Protein AF-A0A7S2Q866-F1 (afdb_monomer_lite)

InterPro domains:
  IPR007867 Glucose-methanol-choline oxidoreductase, C-terminal [PF05199] (8-51)
  IPR012132 Glucose-methanol-choline oxidoreductase [PTHR11552] (5-77)
  IPR036188 FAD/NAD(P)-binding domain superfamily [G3DSA:3.50.50.60] (12-70)
  IPR036188 FAD/NAD(P)-binding domain superfamily [SSF51905] (14-74)

pLDDT: mean 70.09, std 20.75, range [28.34, 97.88]

Secondary structure (DSSP, 8-state):
--SS----------TT-B-SSTTT-SB-TTSBBTT-TT-B--SGGG-SS--SS-SHHHHHHHHHHHHHHHHT--PPPPPTT------S--S---HHHHHHHH-TT--HHHHHHHHHGGGGGGGGSPP-

Sequence (128 aa):
GAADMWTAVYDGRGTCRMGRTHQDSVVDNKLRVHGVSGLRVVDGSVIPVGSPYLAVPEVLALAERASDLILGQYAAPAPASAALAVDAPEDRVTIAGLAASLGKGFPLMQAVAFLAGPQGEELAAPPP

Radius of gyration: 17.92 Å; chains: 1; bounding box: 42×48×49 Å

Organism: NCBI:txid1333877

Foldseek 3Di:
DVPPPPPPLPQDAQQQAEDPDPVRGQAYPLQHGPPDPPDGDQARHHHHDDDPDRCVLVSQLSNLQNVCSVVVNDDPDDPPPPPDPDPDDDPDDDPVNVDVVCDPPNRSNVVCVVVCPPVVVVVPDDDD

Structure (mmCIF, N/CA/C/O backbone):
data_AF-A0A7S2Q866-F1
#
_entry.id   AF-A0A7S2Q866-F1
#
loop_
_atom_site.group_PDB
_atom_site.id
_atom_site.type_symbol
_atom_site.label_atom_id
_atom_site.label_alt_id
_atom_site.label_comp_id
_atom_site.label_asym_id
_atom_site.label_entity_id
_atom_site.label_seq_id
_atom_site.pdbx_PDB_ins_code
_atom_site.Cartn_x
_atom_site.Cartn_y
_atom_site.Cartn_z
_atom_site.occupancy
_atom_site.B_iso_or_equiv
_atom_site.auth_seq_id
_atom_site.auth_comp_id
_atom_site.auth_asym_id
_atom_site.auth_atom_id
_atom_site.pdbx_PDB_model_num
ATOM 1 N N . GLY A 1 1 ? 21.243 27.940 -16.546 1.00 46.16 1 GLY A N 1
ATOM 2 C CA . GLY A 1 1 ? 20.812 27.133 -17.707 1.00 46.16 1 GLY A CA 1
ATOM 3 C C . GLY A 1 1 ? 21.047 25.670 -17.399 1.00 46.16 1 GLY A C 1
ATOM 4 O O . GLY A 1 1 ? 22.170 25.337 -17.061 1.00 46.16 1 GLY A O 1
ATOM 5 N N . ALA A 1 2 ? 19.994 24.851 -17.441 1.00 43.88 2 ALA A N 1
ATOM 6 C CA . ALA A 1 2 ? 19.907 23.445 -17.001 1.00 43.88 2 ALA A CA 1
ATOM 7 C C . ALA A 1 2 ? 19.891 23.153 -15.480 1.00 43.88 2 ALA A C 1
ATOM 9 O O . ALA A 1 2 ? 19.461 22.070 -15.105 1.00 43.88 2 ALA A O 1
ATOM 10 N N . ALA A 1 3 ? 20.249 24.095 -14.598 1.00 44.28 3 ALA A N 1
ATOM 11 C CA . ALA A 1 3 ? 20.148 23.901 -13.139 1.00 44.28 3 ALA A CA 1
ATOM 12 C C . ALA A 1 3 ? 18.734 24.141 -12.559 1.00 44.28 3 ALA A C 1
ATOM 14 O O . ALA A 1 3 ? 18.440 23.709 -11.448 1.00 44.28 3 ALA A O 1
ATOM 15 N N . ASP A 1 4 ? 17.847 24.773 -13.336 1.00 44.22 4 ASP A N 1
ATOM 16 C CA . ASP A 1 4 ? 16.539 25.254 -12.860 1.00 44.22 4 ASP A CA 1
ATOM 17 C C . ASP A 1 4 ? 15.368 24.430 -13.421 1.00 44.22 4 ASP A C 1
ATOM 19 O O . ASP A 1 4 ? 14.204 24.762 -13.214 1.00 44.22 4 ASP A O 1
ATOM 23 N N . MET A 1 5 ? 15.652 23.325 -14.121 1.00 42.78 5 MET A N 1
ATOM 24 C CA . MET A 1 5 ? 14.622 22.403 -14.610 1.00 42.78 5 MET A CA 1
ATOM 25 C C . MET A 1 5 ? 14.265 21.361 -13.539 1.00 42.78 5 MET A C 1
ATOM 27 O O . MET A 1 5 ? 14.107 20.181 -13.820 1.00 42.78 5 MET A O 1
ATOM 31 N N . TRP A 1 6 ? 14.077 21.820 -12.301 1.00 43.81 6 TRP A N 1
ATOM 32 C CA . TRP A 1 6 ? 13.203 21.159 -11.335 1.00 43.81 6 TRP A CA 1
ATOM 33 C C . TRP A 1 6 ? 11.755 21.464 -11.737 1.00 43.81 6 TRP A C 1
ATOM 35 O O . TRP A 1 6 ? 11.016 22.152 -11.035 1.00 43.81 6 TRP A O 1
ATOM 45 N N . THR A 1 7 ? 11.328 20.979 -12.906 1.00 48.56 7 THR A N 1
ATOM 46 C CA . THR A 1 7 ? 9.893 20.744 -13.096 1.00 48.56 7 THR A CA 1
ATOM 47 C C . THR A 1 7 ? 9.569 19.684 -12.065 1.00 48.56 7 THR A C 1
ATOM 49 O O . THR A 1 7 ? 10.114 18.588 -12.133 1.00 48.56 7 THR A O 1
ATOM 52 N N . ALA A 1 8 ? 8.824 20.070 -11.034 1.00 47.16 8 ALA A N 1
ATOM 53 C CA . ALA A 1 8 ? 8.588 19.249 -9.869 1.00 47.16 8 ALA A CA 1
ATOM 54 C C . ALA A 1 8 ? 8.149 17.841 -10.296 1.00 47.16 8 ALA A C 1
ATOM 56 O O . ALA A 1 8 ? 6.999 17.627 -10.676 1.00 47.16 8 ALA A O 1
ATOM 57 N N . VAL A 1 9 ? 9.054 16.867 -10.199 1.00 56.72 9 VAL A N 1
ATOM 58 C CA . VAL A 1 9 ? 8.650 15.479 -10.006 1.00 56.72 9 VAL A CA 1
ATOM 59 C C . VAL A 1 9 ? 8.164 15.438 -8.560 1.00 56.72 9 VAL A C 1
ATOM 61 O O . VAL A 1 9 ? 8.890 15.070 -7.647 1.00 56.72 9 VAL A O 1
ATOM 64 N N . TYR A 1 10 ? 6.980 16.007 -8.326 1.00 56.72 10 TYR A N 1
ATOM 65 C CA . TYR A 1 10 ? 6.329 15.984 -7.028 1.00 56.72 10 TYR A CA 1
ATOM 66 C C . TYR A 1 10 ? 5.502 14.711 -6.980 1.00 56.72 10 TYR A C 1
ATOM 68 O O . TYR A 1 10 ? 4.349 14.682 -7.403 1.00 56.72 10 TYR A O 1
ATOM 76 N N . ASP A 1 11 ? 6.118 13.638 -6.515 1.00 64.31 11 ASP A N 1
ATOM 77 C CA . ASP A 1 11 ? 5.496 12.327 -6.394 1.00 64.31 11 ASP A CA 1
ATOM 78 C C . ASP A 1 11 ? 5.475 11.867 -4.934 1.00 64.31 11 ASP A C 1
ATOM 80 O O . ASP A 1 11 ? 5.718 10.701 -4.638 1.00 64.31 11 ASP A O 1
ATOM 84 N N . GLY A 1 12 ? 5.184 12.813 -4.030 1.00 71.50 12 GLY A N 1
ATOM 85 C CA . GLY A 1 12 ? 5.224 12.640 -2.579 1.00 71.50 12 GLY A CA 1
ATOM 86 C C . GLY A 1 12 ? 4.622 11.316 -2.103 1.00 71.50 12 GLY A C 1
ATOM 87 O O . GLY A 1 12 ? 3.477 10.982 -2.412 1.00 71.50 12 GLY A O 1
ATOM 88 N N . ARG A 1 13 ? 5.410 10.576 -1.317 1.00 85.06 13 ARG A N 1
ATOM 89 C CA . ARG A 1 13 ? 5.085 9.243 -0.790 1.00 85.06 13 ARG A CA 1
ATOM 90 C C . ARG A 1 13 ? 5.167 9.223 0.731 1.00 85.06 13 ARG A C 1
ATOM 92 O O . ARG A 1 13 ? 5.738 10.120 1.349 1.00 85.06 13 ARG A O 1
ATOM 99 N N . GLY A 1 14 ? 4.622 8.177 1.342 1.00 86.62 14 GLY A N 1
ATOM 100 C CA . GLY A 1 14 ? 4.905 7.835 2.741 1.00 86.62 14 GLY A CA 1
ATOM 101 C C . GLY A 1 14 ? 4.173 8.646 3.820 1.00 86.62 14 GLY A C 1
ATOM 102 O O . GLY A 1 14 ? 4.441 8.439 5.008 1.00 86.62 14 GLY A O 1
ATOM 103 N N . THR A 1 15 ? 3.242 9.540 3.465 1.00 91.19 15 THR A N 1
ATOM 104 C CA . THR A 1 15 ? 2.441 10.298 4.450 1.00 91.19 15 THR A CA 1
ATOM 105 C C . THR A 1 15 ? 1.467 9.410 5.233 1.00 91.19 15 THR A C 1
ATOM 107 O O . THR A 1 15 ? 1.225 9.673 6.407 1.00 91.19 15 THR A O 1
ATOM 110 N N . CYS A 1 16 ? 0.989 8.315 4.633 1.00 95.12 16 CYS A N 1
ATOM 111 C CA . CYS A 1 16 ? 0.211 7.257 5.286 1.00 95.12 16 CYS A CA 1
A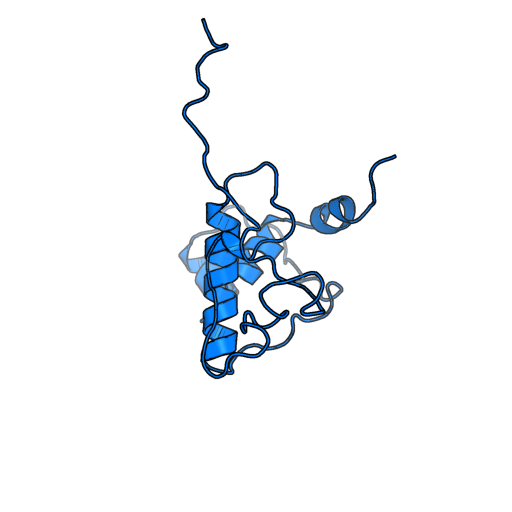TOM 112 C C . CYS A 1 16 ? 0.950 5.914 5.230 1.00 95.12 16 CYS A C 1
ATOM 114 O O . CYS A 1 16 ? 0.350 4.892 4.896 1.00 95.12 16 CYS A O 1
ATOM 116 N N . ARG A 1 17 ? 2.261 5.915 5.513 1.00 94.50 17 ARG A N 1
ATOM 117 C CA . ARG A 1 17 ? 3.139 4.757 5.280 1.00 94.50 17 ARG A CA 1
ATOM 118 C C . ARG A 1 17 ? 2.560 3.437 5.793 1.00 94.50 17 ARG A C 1
ATOM 120 O O . ARG A 1 17 ? 1.989 3.376 6.885 1.00 94.50 17 ARG A O 1
ATOM 127 N N . MET A 1 18 ? 2.770 2.389 5.006 1.00 95.31 18 MET A N 1
ATOM 128 C CA . MET A 1 18 ? 2.483 1.001 5.346 1.00 95.31 18 MET A CA 1
ATOM 129 C C . MET A 1 18 ? 3.526 0.449 6.319 1.00 95.31 18 MET A C 1
ATOM 131 O O . MET A 1 18 ? 4.720 0.698 6.159 1.00 95.31 18 MET A O 1
ATOM 135 N N . GLY A 1 19 ? 3.097 -0.343 7.299 1.00 91.69 19 GLY A N 1
ATOM 136 C CA . GLY A 1 19 ? 4.006 -0.970 8.253 1.00 91.69 19 GLY A CA 1
ATOM 137 C C . GLY A 1 19 ? 3.358 -2.076 9.073 1.00 91.69 19 GLY A C 1
ATOM 138 O O . GLY A 1 19 ? 2.255 -2.546 8.785 1.00 91.69 19 GLY A O 1
ATOM 139 N N . ARG A 1 20 ? 4.102 -2.559 10.070 1.00 88.50 20 ARG A N 1
ATOM 140 C CA . ARG A 1 20 ? 3.674 -3.687 10.910 1.00 88.50 20 ARG A CA 1
ATOM 141 C C . ARG A 1 20 ? 2.828 -3.236 12.093 1.00 88.50 20 ARG A C 1
ATOM 143 O O . ARG A 1 20 ? 1.987 -4.011 12.541 1.00 88.50 20 ARG A O 1
ATOM 150 N N . THR A 1 21 ? 3.061 -2.032 12.613 1.00 91.12 21 THR A N 1
ATOM 151 C CA . THR A 1 21 ? 2.462 -1.581 13.871 1.00 91.12 21 THR A CA 1
ATOM 152 C C . THR A 1 21 ? 1.867 -0.186 13.735 1.00 91.12 21 THR A C 1
ATOM 154 O O . THR A 1 21 ? 2.287 0.600 12.895 1.00 91.12 21 THR A O 1
ATOM 157 N N . HIS A 1 22 ? 0.881 0.157 14.559 1.00 92.19 22 HIS A N 1
ATOM 158 C CA . HIS A 1 22 ? 0.291 1.498 14.512 1.00 92.19 22 HIS A CA 1
ATOM 159 C C . HIS A 1 22 ? 1.229 2.585 15.070 1.00 92.19 22 HIS A C 1
ATOM 161 O O . HIS A 1 22 ? 0.973 3.770 14.888 1.00 92.19 22 HIS A O 1
ATOM 167 N N . GLN A 1 23 ? 2.303 2.197 15.767 1.00 92.38 23 GLN A N 1
ATOM 168 C CA . GLN A 1 23 ? 3.288 3.119 16.330 1.00 92.38 23 GLN A CA 1
ATOM 169 C C . GLN A 1 23 ? 4.185 3.749 15.260 1.00 92.38 23 GLN A C 1
ATOM 171 O O . GLN A 1 23 ? 4.676 4.858 15.451 1.00 92.38 23 GLN A O 1
ATOM 176 N N . ASP A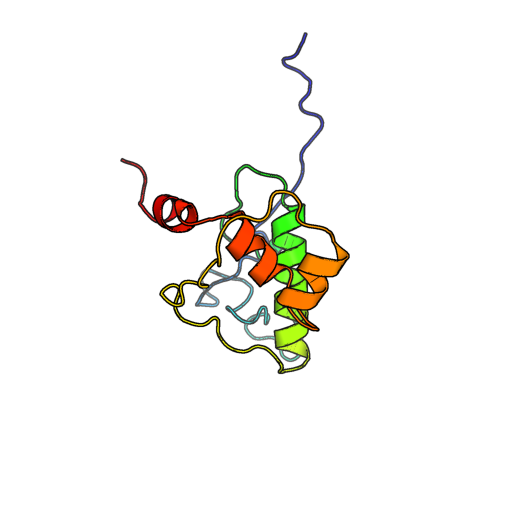 1 24 ? 4.410 3.041 14.153 1.00 88.44 24 ASP A N 1
ATOM 177 C CA . ASP A 1 24 ? 5.326 3.434 13.082 1.00 88.44 24 ASP A CA 1
ATOM 178 C C . ASP A 1 24 ? 4.650 3.536 11.708 1.00 88.44 24 ASP A C 1
ATOM 180 O O . ASP A 1 24 ? 5.314 3.850 10.721 1.00 88.44 24 ASP A O 1
ATOM 184 N N . SER A 1 25 ? 3.340 3.287 11.614 1.00 95.81 25 SER A N 1
ATOM 185 C CA . SER A 1 25 ? 2.616 3.268 10.343 1.00 95.81 25 SER A CA 1
ATOM 186 C C . SER A 1 25 ? 1.147 3.654 10.477 1.00 95.81 25 SER A C 1
ATOM 188 O O . SER A 1 25 ? 0.551 3.538 11.546 1.00 95.81 25 SER A O 1
ATOM 190 N N . VAL A 1 26 ? 0.554 4.107 9.369 1.00 97.56 26 VAL A N 1
ATOM 191 C CA . VAL A 1 26 ? -0.875 4.465 9.298 1.00 97.56 26 VAL A CA 1
ATOM 192 C C . VAL A 1 26 ? -1.712 3.279 8.824 1.00 97.56 26 VAL A C 1
ATOM 194 O O . VAL A 1 26 ? -2.842 3.098 9.288 1.00 97.56 26 VAL A O 1
ATOM 197 N N . VAL A 1 27 ? -1.154 2.450 7.936 1.00 97.00 27 VAL A N 1
ATOM 198 C CA . VAL A 1 27 ? -1.833 1.267 7.395 1.00 97.00 27 VAL A CA 1
ATOM 199 C C . VAL A 1 27 ? -1.032 -0.016 7.603 1.00 97.00 27 VAL A C 1
ATOM 201 O O . VAL A 1 27 ? 0.199 -0.002 7.641 1.00 97.00 27 VAL A O 1
ATOM 204 N N . ASP A 1 28 ? -1.734 -1.143 7.715 1.00 94.25 28 ASP A N 1
ATOM 205 C CA . ASP A 1 28 ? -1.128 -2.475 7.760 1.00 94.25 28 ASP A CA 1
ATOM 206 C C . ASP A 1 28 ? -0.680 -2.971 6.369 1.00 94.25 28 ASP A C 1
ATOM 208 O O . ASP A 1 28 ? -0.920 -2.343 5.336 1.00 94.25 28 ASP A O 1
ATOM 212 N N . ASN A 1 29 ? -0.070 -4.160 6.310 1.00 91.69 29 ASN A N 1
ATOM 213 C CA . ASN A 1 29 ? 0.378 -4.781 5.056 1.00 91.69 29 ASN A CA 1
ATOM 214 C C . ASN A 1 29 ? -0.753 -5.169 4.077 1.00 91.69 29 ASN A C 1
ATOM 216 O O . ASN A 1 29 ? -0.462 -5.604 2.957 1.00 91.69 29 ASN A O 1
ATOM 220 N N . LYS A 1 30 ? -2.020 -5.037 4.489 1.00 93.06 30 LYS A N 1
ATOM 221 C CA . LYS A 1 30 ? -3.238 -5.224 3.686 1.00 93.06 30 LYS A CA 1
ATOM 222 C C . LYS A 1 30 ? -3.936 -3.890 3.389 1.00 93.06 30 LYS A C 1
ATOM 224 O O . LYS A 1 30 ? -5.096 -3.896 2.960 1.00 93.06 30 LYS A O 1
ATOM 229 N N . LEU A 1 31 ? -3.221 -2.779 3.584 1.00 96.06 31 LEU A N 1
ATOM 230 C CA . LEU A 1 31 ? -3.635 -1.400 3.321 1.00 96.06 31 LEU A CA 1
ATOM 231 C C . LEU A 1 31 ? -4.779 -0.906 4.209 1.00 96.06 31 LEU A C 1
ATOM 233 O O . LEU A 1 31 ? -5.424 0.089 3.882 1.00 96.06 31 LEU A O 1
ATOM 237 N N . ARG A 1 32 ? -5.065 -1.598 5.315 1.00 96.31 32 ARG A N 1
ATOM 238 C CA . ARG A 1 32 ? -6.143 -1.241 6.245 1.00 96.31 32 ARG A CA 1
ATOM 239 C C . ARG A 1 32 ? -5.635 -0.201 7.224 1.00 96.31 32 ARG A C 1
ATOM 241 O O . ARG A 1 32 ? -4.547 -0.360 7.770 1.00 96.31 32 ARG A O 1
ATOM 248 N N . VAL A 1 33 ? -6.435 0.831 7.469 1.00 97.88 33 VAL A N 1
ATOM 249 C CA . VAL A 1 33 ? -6.098 1.858 8.461 1.00 97.88 33 VAL A CA 1
ATOM 250 C C . VAL A 1 33 ? -6.187 1.258 9.861 1.00 97.88 33 VAL A C 1
ATOM 252 O O . VAL A 1 33 ? -7.200 0.653 10.225 1.00 97.88 33 VAL A O 1
ATOM 255 N N . HIS A 1 34 ? -5.130 1.420 10.656 1.00 96.50 34 HIS A N 1
ATOM 256 C CA . HIS A 1 34 ? -5.103 0.898 12.023 1.00 96.50 34 HIS A CA 1
ATOM 257 C C . HIS A 1 34 ? -6.239 1.503 12.857 1.00 96.50 34 HIS A C 1
ATOM 259 O O . HIS A 1 34 ? -6.461 2.711 12.848 1.00 96.50 34 HIS A O 1
ATOM 265 N N . GLY A 1 35 ? -6.977 0.657 13.578 1.00 95.62 35 GLY A N 1
ATOM 266 C CA . GLY A 1 35 ? -8.077 1.093 14.447 1.00 95.62 35 GLY A CA 1
ATOM 267 C C . GLY A 1 35 ? -9.356 1.545 13.729 1.00 95.62 35 GLY A C 1
ATOM 268 O O . GLY A 1 35 ? -10.325 1.878 14.408 1.00 95.62 35 GLY A O 1
ATOM 269 N N . VAL A 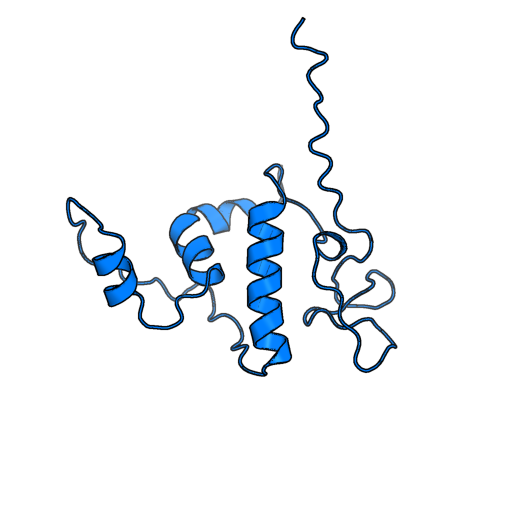1 36 ? -9.410 1.521 12.391 1.00 97.69 36 VAL A N 1
ATOM 270 C CA . VAL A 1 36 ? -10.601 1.910 11.618 1.00 97.69 36 VAL A CA 1
ATOM 271 C C . VAL A 1 36 ? -11.118 0.730 10.804 1.00 97.69 36 VAL A C 1
ATOM 273 O O . VAL A 1 36 ? -10.421 0.149 9.974 1.00 97.69 36 VAL A O 1
ATOM 276 N N . SER A 1 37 ? -12.383 0.372 11.018 1.00 96.00 37 SER A N 1
ATOM 277 C CA . SER A 1 37 ? -13.022 -0.709 10.267 1.00 96.00 37 SER A CA 1
ATOM 278 C C . SER A 1 37 ? -13.471 -0.248 8.876 1.00 96.00 37 SER A C 1
ATOM 280 O O . SER A 1 37 ? -13.951 0.869 8.714 1.00 96.00 37 SER A O 1
ATOM 282 N N . GLY A 1 38 ? -13.327 -1.116 7.870 1.00 94.75 38 GLY A N 1
ATOM 283 C CA . GLY A 1 38 ? -13.846 -0.877 6.516 1.00 94.75 38 GLY A CA 1
ATOM 284 C C . GLY A 1 38 ? -13.087 0.153 5.669 1.00 94.75 38 GLY A C 1
ATOM 285 O O . GLY A 1 38 ? -13.473 0.365 4.524 1.00 94.75 38 GLY A O 1
ATOM 286 N N . LEU A 1 39 ? -12.005 0.754 6.177 1.00 97.19 39 LEU A N 1
ATOM 287 C CA . LEU A 1 39 ? -11.235 1.783 5.473 1.00 97.19 39 LEU A CA 1
ATOM 288 C C . LEU A 1 39 ? -9.864 1.268 5.015 1.00 97.19 39 LEU A C 1
ATOM 290 O O . LEU A 1 39 ? -9.140 0.616 5.772 1.00 97.19 39 LEU A O 1
ATOM 294 N N . ARG A 1 40 ? -9.497 1.598 3.773 1.00 97.75 40 ARG A N 1
ATOM 295 C CA . ARG A 1 40 ? -8.163 1.373 3.204 1.00 97.75 40 ARG A CA 1
ATOM 296 C C . ARG A 1 40 ? -7.650 2.635 2.516 1.00 97.75 40 ARG A C 1
ATOM 298 O O . ARG A 1 40 ? -8.456 3.406 2.002 1.00 97.75 40 ARG A O 1
ATOM 305 N N . VAL A 1 41 ? -6.330 2.797 2.465 1.00 96.81 41 VAL A N 1
ATOM 306 C CA . VAL A 1 41 ? -5.655 3.842 1.672 1.00 96.81 41 VAL A CA 1
ATOM 307 C C . VAL A 1 41 ? -4.905 3.169 0.524 1.00 96.81 41 VAL A C 1
ATOM 309 O O . VAL A 1 41 ? -4.162 2.216 0.752 1.00 96.81 41 VAL A O 1
ATOM 312 N N . VAL A 1 42 ? -5.134 3.620 -0.711 1.00 95.94 42 VAL A N 1
ATOM 313 C CA . VAL A 1 42 ? -4.601 2.991 -1.933 1.00 95.94 42 VAL A CA 1
ATOM 314 C C . VAL A 1 42 ? -4.085 4.071 -2.886 1.00 95.94 42 VAL A C 1
ATOM 316 O O . VAL A 1 42 ? -4.693 4.365 -3.911 1.00 95.94 42 VAL A O 1
ATOM 319 N N . ASP A 1 43 ? -2.978 4.704 -2.514 1.00 93.31 43 ASP A N 1
ATOM 320 C CA . ASP A 1 43 ? -2.271 5.702 -3.322 1.00 93.31 43 ASP A CA 1
ATOM 321 C C . ASP A 1 43 ? -0.775 5.742 -2.944 1.00 93.31 43 ASP A C 1
ATOM 323 O O . ASP A 1 43 ? -0.295 4.921 -2.161 1.00 93.31 43 ASP A O 1
ATOM 327 N N . GLY A 1 44 ? -0.018 6.707 -3.475 1.00 89.56 44 GLY A N 1
ATOM 328 C CA . GLY A 1 44 ? 1.413 6.850 -3.178 1.00 89.56 44 GLY A CA 1
ATOM 329 C C . GLY A 1 44 ? 1.747 7.097 -1.700 1.00 89.56 44 GLY A C 1
ATOM 330 O O . GLY A 1 44 ? 2.873 6.832 -1.271 1.00 89.56 44 GLY A O 1
ATOM 331 N N . SER A 1 45 ? 0.790 7.541 -0.881 1.00 92.88 45 SER A N 1
ATOM 332 C CA . SER A 1 45 ? 1.029 7.858 0.529 1.00 92.88 45 SER A CA 1
ATOM 333 C C . SER A 1 45 ? 1.409 6.638 1.370 1.00 92.88 45 SER A C 1
ATOM 335 O O . SER A 1 45 ? 2.069 6.801 2.396 1.00 92.88 45 SER A O 1
ATOM 337 N N . VAL A 1 46 ? 1.037 5.423 0.954 1.00 94.75 46 VAL A N 1
ATOM 338 C CA . VAL A 1 46 ? 1.316 4.198 1.725 1.00 94.75 46 VAL A CA 1
ATOM 339 C C . VAL A 1 46 ? 2.688 3.601 1.435 1.00 94.75 46 VAL A C 1
ATOM 341 O O . VAL A 1 46 ? 3.140 2.727 2.173 1.00 94.75 46 VAL A O 1
ATOM 344 N N . ILE A 1 47 ? 3.364 4.068 0.387 1.00 91.06 47 ILE A N 1
ATOM 345 C CA . ILE A 1 47 ? 4.673 3.568 -0.036 1.00 91.06 47 ILE A CA 1
ATOM 346 C C . ILE A 1 47 ? 5.723 4.021 1.000 1.00 91.06 47 ILE A C 1
ATOM 348 O O . ILE A 1 47 ? 5.948 5.227 1.124 1.00 91.06 47 ILE A O 1
ATOM 352 N N . PRO A 1 48 ? 6.346 3.107 1.780 1.00 84.44 48 PRO A N 1
ATOM 353 C CA . PRO A 1 48 ? 7.177 3.493 2.928 1.00 84.44 48 PRO A CA 1
ATOM 354 C C . PRO A 1 48 ? 8.514 4.119 2.532 1.00 84.44 48 PRO A C 1
ATOM 356 O O . PRO A 1 48 ? 8.951 5.091 3.143 1.00 84.44 48 PRO A O 1
ATOM 359 N N . VAL A 1 49 ? 9.155 3.542 1.517 1.00 79.50 49 VAL A N 1
ATOM 360 C CA . VAL A 1 49 ? 10.407 4.012 0.924 1.00 79.50 49 VAL A CA 1
ATOM 361 C C . VAL A 1 49 ? 10.199 3.965 -0.580 1.00 79.50 49 VAL A C 1
ATOM 363 O O . VAL A 1 49 ? 9.955 2.895 -1.132 1.00 79.50 49 VAL A O 1
ATOM 366 N N . GLY A 1 50 ? 10.210 5.133 -1.218 1.00 66.50 50 GLY A N 1
ATOM 367 C CA . GLY A 1 50 ? 10.065 5.235 -2.664 1.00 66.50 50 GLY A CA 1
ATOM 368 C C . GLY A 1 50 ? 11.360 4.896 -3.394 1.00 66.50 50 GLY A C 1
ATOM 369 O O . GLY A 1 50 ? 12.452 5.159 -2.890 1.00 66.50 50 GLY A O 1
ATOM 370 N N . SER A 1 51 ? 11.235 4.343 -4.597 1.00 70.19 51 SER A N 1
ATOM 371 C CA . SER A 1 51 ? 12.323 4.280 -5.573 1.00 70.19 51 SER A CA 1
ATOM 372 C C . SER A 1 51 ? 12.715 5.679 -6.088 1.00 70.19 51 SER A C 1
ATOM 374 O O . SER A 1 51 ? 11.856 6.563 -6.121 1.00 70.19 51 SER A O 1
ATOM 376 N N . PRO A 1 52 ? 13.962 5.894 -6.567 1.00 70.31 52 PRO A N 1
ATOM 377 C CA . PRO A 1 52 ? 14.349 7.117 -7.285 1.00 70.31 52 PRO A CA 1
ATOM 378 C C . PRO A 1 52 ? 13.620 7.325 -8.629 1.00 70.31 52 PRO A C 1
ATOM 380 O O . PRO A 1 52 ? 13.781 8.373 -9.252 1.00 70.31 52 PRO A O 1
ATOM 383 N N . TYR A 1 53 ? 12.850 6.342 -9.108 1.00 75.62 53 TYR A N 1
ATOM 384 C CA . TYR A 1 53 ? 12.019 6.462 -10.310 1.00 75.62 53 TYR A CA 1
ATOM 385 C C . TYR A 1 53 ? 10.645 7.059 -10.000 1.00 75.62 53 TYR A C 1
ATOM 387 O O . TYR A 1 53 ? 10.244 7.133 -8.847 1.00 75.62 53 TYR A O 1
ATOM 395 N N . LEU A 1 54 ? 9.890 7.431 -11.039 1.00 76.69 54 LEU A N 1
ATOM 396 C CA . LEU A 1 54 ? 8.518 7.934 -10.907 1.00 76.69 54 LEU A CA 1
ATOM 397 C C . LEU A 1 54 ? 7.623 6.974 -10.103 1.00 76.69 54 LEU A C 1
ATOM 399 O O . LEU A 1 54 ? 7.669 5.763 -10.307 1.00 76.69 54 LEU A O 1
ATOM 403 N N . ALA A 1 55 ? 6.736 7.519 -9.264 1.00 79.19 55 ALA A N 1
ATOM 404 C CA . ALA A 1 55 ? 5.823 6.726 -8.429 1.00 79.19 55 ALA A CA 1
ATOM 405 C C . ALA A 1 55 ? 4.747 5.954 -9.209 1.00 79.19 55 ALA A C 1
ATOM 407 O O . ALA A 1 55 ? 4.134 5.038 -8.671 1.00 79.19 55 ALA A O 1
ATOM 408 N N . VAL A 1 56 ? 4.484 6.331 -10.464 1.00 84.56 56 VAL A N 1
ATOM 409 C CA . VAL A 1 56 ? 3.397 5.778 -11.291 1.00 84.56 56 VAL A CA 1
ATOM 410 C C . VAL A 1 56 ? 3.379 4.240 -11.319 1.00 84.56 56 VAL A C 1
ATOM 412 O O . VAL A 1 56 ? 2.344 3.677 -10.963 1.00 84.56 56 VAL A O 1
ATOM 415 N N . PRO A 1 57 ? 4.467 3.535 -11.689 1.00 83.12 57 PRO A N 1
ATOM 416 C CA . PRO A 1 57 ? 4.496 2.072 -11.664 1.00 83.12 57 PRO A CA 1
ATOM 417 C C . PRO A 1 57 ? 4.211 1.483 -10.279 1.00 83.12 57 PRO A C 1
ATOM 419 O O . PRO A 1 57 ? 3.482 0.500 -10.185 1.00 83.12 57 PRO A O 1
ATOM 422 N N . GLU A 1 58 ? 4.723 2.087 -9.205 1.00 85.19 58 GLU A N 1
ATOM 423 C CA . GLU A 1 58 ? 4.495 1.594 -7.843 1.00 85.19 58 GLU A CA 1
ATOM 424 C C . GLU A 1 58 ? 3.038 1.761 -7.413 1.00 85.19 58 GLU A C 1
ATOM 426 O O . GLU A 1 58 ? 2.453 0.846 -6.838 1.00 85.19 58 GLU A O 1
ATOM 431 N N . VAL A 1 59 ? 2.430 2.908 -7.721 1.00 89.25 59 VAL A N 1
ATOM 432 C CA . VAL A 1 59 ? 1.023 3.180 -7.406 1.00 89.25 59 VAL A CA 1
ATOM 433 C C . VAL A 1 59 ? 0.101 2.272 -8.218 1.00 89.25 59 VAL A C 1
ATOM 435 O O . VAL A 1 59 ? -0.876 1.763 -7.673 1.00 89.25 59 VAL A O 1
ATOM 438 N N . LEU A 1 60 ? 0.414 2.015 -9.491 1.00 90.25 60 LEU A N 1
ATOM 439 C CA . LEU A 1 60 ? -0.348 1.078 -10.321 1.00 90.25 60 LEU A CA 1
ATOM 440 C C . LEU A 1 60 ? -0.261 -0.355 -9.779 1.00 90.25 60 LEU A C 1
ATOM 442 O O . LEU A 1 60 ? -1.286 -1.010 -9.600 1.00 90.25 60 LEU A O 1
ATOM 446 N N . ALA A 1 61 ? 0.948 -0.816 -9.461 1.00 88.75 61 ALA A N 1
ATOM 447 C CA . ALA A 1 61 ? 1.198 -2.124 -8.863 1.00 88.75 61 ALA A CA 1
ATOM 448 C C . ALA A 1 61 ? 0.496 -2.284 -7.500 1.00 88.75 61 ALA A C 1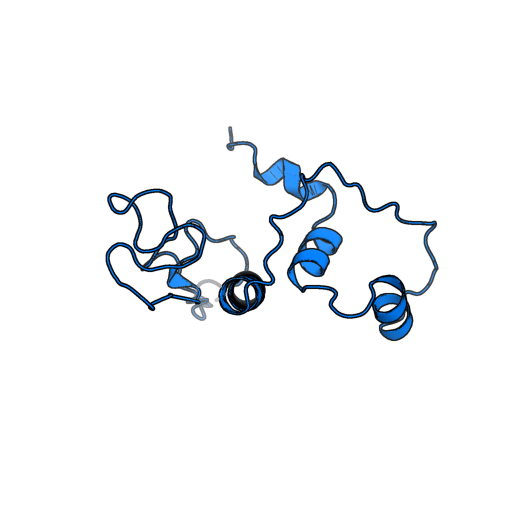
ATOM 450 O O . ALA A 1 61 ? -0.130 -3.307 -7.210 1.00 88.75 61 ALA A O 1
ATOM 451 N N . LEU A 1 62 ? 0.540 -1.240 -6.670 1.00 90.75 62 LEU A N 1
ATOM 452 C CA . LEU A 1 62 ? -0.182 -1.169 -5.404 1.00 90.75 62 LEU A CA 1
ATOM 453 C C . LEU A 1 62 ? -1.697 -1.261 -5.613 1.00 90.75 62 LEU A C 1
ATOM 455 O O . LEU A 1 62 ? -2.357 -2.005 -4.888 1.00 90.75 62 LEU A O 1
ATOM 459 N N . ALA A 1 63 ? -2.248 -0.510 -6.569 1.00 91.81 63 ALA A N 1
ATOM 460 C CA . ALA A 1 63 ? -3.679 -0.484 -6.855 1.00 91.81 63 ALA A CA 1
ATOM 461 C C . ALA A 1 63 ? -4.185 -1.847 -7.336 1.00 91.81 63 ALA A C 1
ATOM 463 O O . ALA A 1 63 ? -5.240 -2.306 -6.895 1.00 91.81 63 ALA A O 1
ATOM 464 N N . GLU A 1 64 ? -3.408 -2.530 -8.172 1.00 90.25 64 GLU A N 1
ATOM 465 C CA . GLU A 1 64 ? -3.719 -3.892 -8.588 1.00 90.25 64 GLU A CA 1
ATOM 466 C C . GLU A 1 64 ? -3.738 -4.849 -7.393 1.00 90.25 64 GLU A C 1
ATOM 468 O O . GLU A 1 64 ? -4.754 -5.495 -7.132 1.00 90.25 64 GLU A O 1
ATOM 473 N N . ARG A 1 65 ? -2.669 -4.865 -6.589 1.00 89.12 65 ARG A N 1
ATOM 474 C CA . ARG A 1 65 ? -2.608 -5.675 -5.365 1.00 89.12 65 ARG A CA 1
ATOM 475 C C . ARG A 1 65 ? -3.762 -5.361 -4.408 1.00 89.12 65 ARG A C 1
ATOM 477 O O . ARG A 1 65 ? -4.289 -6.253 -3.740 1.00 89.12 65 ARG A O 1
ATOM 484 N N . ALA A 1 66 ? -4.154 -4.095 -4.309 1.00 93.25 66 ALA A N 1
ATOM 485 C CA . ALA A 1 66 ? -5.279 -3.673 -3.489 1.00 93.25 66 ALA A CA 1
ATOM 486 C C . ALA A 1 66 ? -6.605 -4.242 -4.005 1.00 93.25 66 ALA A C 1
ATOM 488 O O . ALA A 1 66 ? -7.436 -4.642 -3.188 1.00 93.25 66 ALA A O 1
ATOM 489 N N . SER A 1 67 ? -6.794 -4.317 -5.326 1.00 92.06 67 SER A N 1
ATOM 490 C CA . SER A 1 67 ? -7.993 -4.903 -5.928 1.00 92.06 67 SER A CA 1
ATOM 491 C C . SER A 1 67 ? -8.162 -6.369 -5.518 1.00 92.06 67 SER A C 1
ATOM 493 O O . SER A 1 67 ? -9.219 -6.736 -4.999 1.00 92.06 67 SER A O 1
ATOM 495 N N . ASP A 1 68 ? -7.087 -7.157 -5.560 1.00 89.75 68 ASP A N 1
ATOM 496 C CA . ASP A 1 68 ? -7.082 -8.549 -5.105 1.00 89.75 68 ASP A CA 1
ATOM 497 C C . ASP A 1 68 ? -7.379 -8.666 -3.603 1.00 89.75 68 ASP A C 1
ATOM 499 O O . ASP A 1 68 ? -8.144 -9.529 -3.164 1.00 89.75 68 ASP A O 1
ATOM 503 N N . LEU A 1 69 ? -6.805 -7.782 -2.780 1.00 91.44 69 LEU A N 1
ATOM 504 C CA . LEU A 1 69 ? -7.049 -7.748 -1.332 1.00 91.44 69 LEU A CA 1
ATOM 505 C C . LEU A 1 69 ? -8.489 -7.351 -0.975 1.00 91.44 69 LEU A C 1
ATOM 507 O O . LEU A 1 69 ? -8.981 -7.723 0.097 1.00 91.44 69 LEU A O 1
ATOM 511 N N . ILE A 1 70 ? -9.138 -6.549 -1.818 1.00 92.94 70 ILE A N 1
ATOM 512 C CA . ILE A 1 70 ? -10.527 -6.112 -1.649 1.00 92.94 70 ILE A CA 1
ATOM 513 C C . ILE A 1 70 ? -11.485 -7.212 -2.111 1.00 92.94 70 ILE A C 1
ATOM 515 O O . ILE A 1 70 ? -12.443 -7.503 -1.397 1.00 92.94 70 ILE A O 1
ATOM 519 N N . LEU A 1 71 ? -11.197 -7.859 -3.242 1.00 92.19 71 LEU A N 1
ATOM 520 C CA . LEU A 1 71 ? -11.993 -8.960 -3.793 1.00 92.19 71 LEU A CA 1
ATOM 521 C C . LEU A 1 71 ? -11.766 -10.300 -3.073 1.00 92.19 71 LEU A C 1
ATOM 523 O O . LEU A 1 71 ? -12.484 -11.262 -3.334 1.00 92.19 71 LEU A O 1
ATOM 527 N N . GLY A 1 72 ? -10.780 -10.380 -2.173 1.00 87.50 72 GLY A N 1
ATOM 528 C CA . GLY A 1 72 ? -10.413 -11.623 -1.485 1.00 87.50 72 GLY A CA 1
ATOM 529 C C . GLY A 1 72 ? -9.695 -12.630 -2.390 1.00 87.50 72 GLY A C 1
ATOM 530 O O . GLY A 1 72 ? -9.663 -13.815 -2.079 1.00 87.50 72 GLY A O 1
ATOM 531 N N . GLN A 1 73 ? -9.129 -12.154 -3.498 1.00 81.88 73 GLN A N 1
ATOM 532 C CA . GLN A 1 73 ? -8.435 -12.941 -4.521 1.00 81.88 73 GLN A CA 1
ATOM 533 C C . GLN A 1 73 ? -6.915 -12.931 -4.332 1.00 81.88 73 GLN A C 1
ATOM 535 O O . GLN A 1 73 ? -6.199 -13.638 -5.034 1.00 81.88 73 GLN A O 1
ATOM 540 N N . TYR A 1 74 ? -6.417 -12.164 -3.357 1.00 75.38 74 TYR A N 1
ATOM 541 C CA . TYR A 1 74 ? -4.989 -12.071 -3.087 1.00 75.38 74 TYR A CA 1
ATOM 542 C C . TYR A 1 74 ? -4.429 -13.401 -2.576 1.00 75.38 74 TYR A C 1
ATOM 544 O O . TYR A 1 74 ? -4.551 -13.737 -1.392 1.00 75.38 74 TYR A O 1
ATOM 552 N N . ALA A 1 75 ? -3.760 -14.129 -3.465 1.00 68.69 75 ALA A N 1
ATOM 553 C CA . ALA A 1 75 ? -2.813 -15.161 -3.086 1.00 68.69 75 ALA A CA 1
ATOM 554 C C . ALA A 1 75 ? -1.539 -14.473 -2.583 1.00 68.69 75 ALA A C 1
ATOM 556 O O . ALA A 1 75 ? -1.020 -13.558 -3.223 1.00 68.69 75 ALA A O 1
ATOM 557 N N . ALA A 1 76 ? -1.029 -14.891 -1.421 1.00 59.94 76 ALA A N 1
ATOM 558 C CA . ALA A 1 76 ? 0.288 -14.435 -0.996 1.00 59.94 76 ALA A CA 1
ATOM 559 C C . ALA A 1 76 ? 1.298 -14.755 -2.115 1.00 59.94 76 ALA A C 1
ATOM 561 O O . ALA A 1 76 ? 1.218 -15.851 -2.678 1.00 59.94 76 ALA A O 1
ATOM 562 N N . PRO A 1 77 ? 2.207 -13.823 -2.462 1.00 56.56 77 PRO A N 1
ATOM 563 C CA . PRO A 1 77 ? 3.183 -14.070 -3.509 1.00 56.56 77 PRO A CA 1
ATOM 564 C C . PRO A 1 77 ? 3.929 -15.362 -3.184 1.00 56.56 77 PRO A C 1
ATOM 566 O O . PRO A 1 77 ? 4.358 -15.568 -2.044 1.00 56.56 77 PRO A O 1
ATOM 569 N N . ALA A 1 78 ? 4.030 -16.245 -4.180 1.00 50.03 78 ALA A N 1
ATOM 570 C CA . ALA A 1 78 ? 4.874 -17.424 -4.077 1.00 50.03 78 ALA A CA 1
ATOM 571 C C . ALA A 1 78 ? 6.298 -16.971 -3.704 1.00 50.03 78 ALA A C 1
ATOM 573 O O . ALA A 1 78 ? 6.720 -15.894 -4.141 1.00 50.03 78 ALA A O 1
ATOM 574 N N . PRO A 1 79 ? 7.035 -17.741 -2.883 1.00 45.25 79 PRO A N 1
ATOM 575 C CA . PRO A 1 79 ? 8.417 -17.403 -2.570 1.00 45.25 79 PRO A CA 1
ATOM 576 C C . PRO A 1 79 ? 9.195 -17.180 -3.872 1.00 45.25 79 PRO A C 1
ATOM 578 O O . PRO A 1 79 ? 9.007 -17.917 -4.842 1.00 45.25 79 PRO A O 1
ATOM 581 N N . ALA A 1 80 ? 10.068 -16.170 -3.880 1.00 49.59 80 ALA A N 1
ATOM 582 C CA . ALA A 1 80 ? 10.828 -15.706 -5.047 1.00 49.59 80 ALA A CA 1
ATOM 583 C C . ALA A 1 80 ? 11.698 -16.787 -5.732 1.00 49.59 80 ALA A C 1
ATOM 585 O O . ALA A 1 80 ? 12.289 -16.536 -6.775 1.00 49.59 80 ALA A O 1
ATOM 586 N N . SER A 1 81 ? 11.747 -18.010 -5.196 1.00 44.34 81 SER A N 1
ATOM 587 C CA . SER A 1 81 ? 12.433 -19.158 -5.788 1.00 44.34 81 SER A CA 1
ATOM 588 C C . SER A 1 81 ? 11.668 -19.840 -6.929 1.00 44.34 81 SER A C 1
ATOM 590 O O . SER A 1 81 ? 12.181 -20.798 -7.504 1.00 44.34 81 SER A O 1
ATOM 592 N N . ALA A 1 82 ? 10.437 -19.427 -7.245 1.00 43.16 82 ALA A N 1
ATOM 593 C CA . ALA A 1 82 ? 9.721 -19.950 -8.405 1.00 43.16 82 ALA A CA 1
ATOM 594 C C . ALA A 1 82 ? 10.252 -19.277 -9.679 1.00 43.16 82 ALA A C 1
ATOM 596 O O . ALA A 1 82 ? 9.623 -18.380 -10.237 1.00 43.16 82 ALA A O 1
ATOM 597 N N . ALA A 1 83 ? 11.442 -19.697 -10.113 1.00 42.69 83 ALA A N 1
ATOM 598 C CA . ALA A 1 83 ? 11.974 -19.352 -11.420 1.00 42.69 83 ALA A CA 1
ATOM 599 C C . ALA A 1 83 ? 10.936 -19.741 -12.483 1.00 42.69 83 ALA A C 1
ATOM 601 O O . ALA A 1 83 ? 10.646 -20.922 -12.682 1.00 42.69 83 ALA A O 1
ATOM 602 N N . LEU A 1 84 ? 10.349 -18.743 -13.145 1.00 43.88 84 LEU A N 1
ATOM 603 C CA . LEU A 1 84 ? 9.602 -18.975 -14.372 1.00 43.88 84 LEU A CA 1
ATOM 604 C C . LEU A 1 84 ? 10.614 -19.494 -15.394 1.00 43.88 84 LEU A C 1
ATOM 606 O O . LEU A 1 84 ? 11.551 -18.783 -15.753 1.00 43.88 84 LEU A O 1
ATOM 610 N N . ALA A 1 85 ? 10.464 -20.752 -15.806 1.00 43.69 85 ALA A N 1
ATOM 611 C CA . ALA A 1 85 ? 11.248 -21.312 -16.894 1.00 43.69 85 ALA A CA 1
ATOM 612 C C . ALA A 1 85 ? 10.942 -20.495 -18.156 1.00 43.69 85 ALA A C 1
ATOM 614 O O . ALA A 1 85 ? 9.842 -20.566 -18.700 1.00 43.69 85 ALA A O 1
ATOM 615 N N . VAL A 1 86 ? 11.892 -19.660 -18.570 1.00 48.59 86 VAL A N 1
ATOM 616 C CA . VAL A 1 86 ? 11.813 -18.953 -19.845 1.00 48.59 86 VAL A CA 1
ATOM 617 C C . VAL A 1 86 ? 12.312 -19.936 -20.898 1.00 48.59 86 VAL A C 1
ATOM 619 O O . VAL A 1 86 ? 13.509 -20.220 -20.952 1.00 48.59 86 VAL A O 1
ATOM 622 N N . ASP A 1 87 ? 11.397 -20.502 -21.685 1.00 48.66 87 ASP A N 1
ATOM 623 C CA . ASP A 1 87 ? 11.780 -21.244 -22.887 1.00 48.66 87 ASP A CA 1
ATOM 624 C C . ASP A 1 87 ? 12.482 -20.305 -23.887 1.00 48.66 87 ASP A C 1
ATOM 626 O O . ASP A 1 87 ? 12.318 -19.085 -23.843 1.00 48.66 87 ASP A O 1
ATOM 630 N N . ALA A 1 88 ? 13.328 -20.903 -24.731 1.00 48.94 88 ALA A N 1
ATOM 631 C CA . ALA A 1 88 ? 14.309 -20.266 -25.614 1.00 48.94 88 ALA A CA 1
ATOM 632 C C . ALA A 1 88 ? 13.839 -18.964 -26.314 1.00 48.94 88 ALA A C 1
ATOM 634 O O . ALA A 1 88 ? 12.667 -18.831 -26.664 1.00 48.94 88 ALA A O 1
ATOM 635 N N . PRO A 1 89 ? 14.756 -18.007 -26.573 1.00 51.84 89 PRO A N 1
ATOM 636 C CA . PRO A 1 89 ? 14.397 -16.677 -27.055 1.00 51.84 89 PRO A CA 1
ATOM 637 C C . PRO A 1 89 ? 13.793 -16.743 -28.463 1.00 51.84 89 PRO A C 1
ATOM 639 O O . PRO A 1 89 ? 14.473 -17.104 -29.421 1.00 51.84 89 PRO A O 1
ATOM 642 N N . GLU A 1 90 ? 12.523 -16.365 -28.599 1.00 53.50 90 GLU A N 1
ATOM 643 C CA . GLU A 1 90 ? 11.923 -16.099 -29.906 1.00 53.50 90 GLU A CA 1
ATOM 644 C C . GLU A 1 90 ? 12.287 -14.680 -30.372 1.00 53.50 90 GLU A C 1
ATOM 646 O O . GLU A 1 90 ? 12.154 -13.712 -29.621 1.00 53.50 90 GLU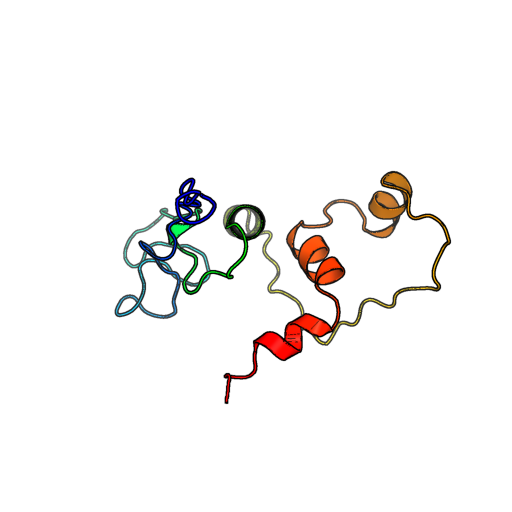 A O 1
ATOM 651 N N . ASP A 1 91 ? 12.702 -14.539 -31.638 1.00 56.91 91 ASP A N 1
ATOM 652 C CA . ASP A 1 91 ? 13.187 -13.282 -32.241 1.00 56.91 91 ASP A CA 1
ATOM 653 C C . ASP A 1 91 ? 12.165 -12.126 -32.221 1.00 56.91 91 ASP A C 1
ATOM 655 O O . ASP A 1 91 ? 12.522 -10.972 -32.480 1.00 56.91 91 ASP A O 1
ATOM 659 N N . ARG A 1 92 ? 10.881 -12.404 -31.939 1.00 50.97 92 ARG A N 1
ATOM 660 C CA . ARG A 1 92 ? 9.816 -11.396 -31.827 1.00 50.97 92 ARG A CA 1
ATOM 661 C C . ARG A 1 92 ? 8.726 -11.809 -30.843 1.00 50.97 92 ARG A C 1
ATOM 663 O O . ARG A 1 92 ? 7.864 -12.621 -31.161 1.00 50.97 92 ARG A O 1
ATOM 670 N N . VAL A 1 93 ? 8.672 -11.126 -29.703 1.00 56.78 93 VAL A N 1
ATOM 671 C CA . VAL A 1 93 ? 7.536 -11.193 -28.775 1.00 56.78 93 VAL A CA 1
ATOM 672 C C . VAL A 1 93 ? 6.435 -10.246 -29.261 1.00 56.78 93 VAL A C 1
ATOM 674 O O . VAL A 1 93 ? 6.628 -9.033 -29.333 1.00 56.78 93 VAL A O 1
ATOM 677 N N . THR A 1 94 ? 5.264 -10.784 -29.609 1.00 65.56 94 THR A N 1
ATOM 678 C CA . THR A 1 94 ? 4.074 -9.971 -29.923 1.00 65.56 94 THR A CA 1
ATOM 679 C C . THR A 1 94 ? 3.217 -9.775 -28.675 1.00 65.56 94 THR A C 1
ATOM 681 O O . THR A 1 94 ? 3.159 -10.661 -27.827 1.00 65.56 94 THR A O 1
ATOM 684 N N . ILE A 1 95 ? 2.492 -8.651 -28.570 1.00 53.28 95 ILE A N 1
ATOM 685 C CA . ILE A 1 95 ? 1.565 -8.405 -27.444 1.00 53.28 95 ILE A CA 1
ATOM 686 C C . ILE A 1 95 ? 0.539 -9.546 -27.319 1.00 53.28 95 ILE A C 1
ATOM 688 O O . ILE A 1 95 ? 0.229 -9.979 -26.215 1.00 53.28 95 ILE A O 1
ATOM 692 N N . ALA A 1 96 ? 0.052 -10.073 -28.448 1.00 56.34 96 ALA A N 1
ATOM 693 C CA . ALA A 1 96 ? -0.896 -11.185 -28.471 1.00 56.34 96 ALA A CA 1
ATOM 694 C C . ALA A 1 96 ? -0.271 -12.518 -28.018 1.00 56.34 96 ALA A C 1
ATOM 696 O O . ALA A 1 96 ? -0.899 -13.244 -27.253 1.00 56.34 96 ALA A O 1
ATOM 697 N N . GLY A 1 97 ? 0.958 -12.827 -28.450 1.00 62.97 97 GLY A N 1
ATOM 698 C CA . GLY A 1 97 ? 1.684 -14.029 -28.017 1.00 62.97 97 GLY A CA 1
ATOM 699 C C . GLY A 1 97 ? 2.049 -13.979 -26.535 1.00 62.97 97 GLY A C 1
ATOM 700 O O . GLY A 1 97 ? 1.850 -14.951 -25.813 1.00 62.97 97 GLY A O 1
ATOM 701 N N . LEU A 1 98 ? 2.468 -12.807 -26.056 1.00 58.81 98 LEU A N 1
ATOM 702 C CA . LEU A 1 98 ? 2.731 -12.556 -24.644 1.00 58.81 98 LEU A CA 1
ATOM 703 C C . LEU A 1 98 ? 1.453 -12.739 -23.807 1.00 58.81 98 LEU A C 1
ATOM 705 O O . LEU A 1 98 ? 1.454 -13.480 -22.831 1.00 58.81 98 LEU A O 1
ATOM 709 N N . ALA A 1 99 ? 0.331 -12.147 -24.226 1.00 58.69 99 ALA A N 1
ATOM 710 C CA . ALA A 1 99 ? -0.953 -12.302 -23.538 1.00 58.69 99 ALA A CA 1
ATOM 711 C C . ALA A 1 99 ? -1.475 -13.754 -23.535 1.00 58.69 99 ALA A C 1
ATOM 713 O O . ALA A 1 99 ? -2.135 -14.165 -22.583 1.00 58.69 99 ALA A O 1
ATOM 714 N N . ALA A 1 100 ? -1.184 -14.535 -24.580 1.00 61.78 100 ALA A N 1
ATOM 715 C CA . ALA A 1 100 ? -1.564 -15.944 -24.661 1.00 61.78 100 ALA A CA 1
ATOM 716 C C . ALA A 1 100 ? -0.733 -16.829 -23.715 1.00 61.78 100 ALA A C 1
ATOM 718 O O . ALA A 1 100 ? -1.311 -17.648 -23.002 1.00 61.78 100 ALA A O 1
ATOM 719 N N . SER A 1 101 ? 0.590 -16.638 -23.666 1.00 59.53 101 SER A N 1
ATOM 720 C CA . SER A 1 101 ? 1.490 -17.411 -22.793 1.00 59.53 101 SER A CA 1
ATOM 721 C C . SER A 1 101 ? 1.314 -17.088 -21.311 1.00 59.53 101 SER A C 1
ATOM 723 O O . SER A 1 101 ? 1.468 -17.959 -20.461 1.00 59.53 101 SER A O 1
ATOM 725 N N . LEU A 1 102 ? 0.970 -15.841 -20.995 1.00 60.94 102 LEU A N 1
ATOM 726 C CA . LEU A 1 102 ? 0.803 -15.377 -19.620 1.00 60.94 102 LEU A CA 1
ATOM 727 C C . LEU A 1 102 ? -0.591 -15.663 -19.035 1.00 60.94 102 LEU A C 1
ATOM 729 O O . LEU A 1 102 ? -0.793 -15.539 -17.829 1.00 60.94 102 LEU A O 1
ATOM 733 N N . GLY A 1 103 ? -1.543 -16.082 -19.874 1.00 55.84 103 GLY A N 1
ATOM 734 C CA . GLY A 1 103 ? -2.903 -16.430 -19.469 1.00 55.84 103 GLY A CA 1
ATOM 735 C C . GLY A 1 103 ? -3.795 -15.225 -19.137 1.00 55.84 103 GLY A C 1
ATOM 736 O O . GLY A 1 103 ? -3.374 -14.068 -19.085 1.00 55.84 103 GLY A O 1
ATOM 737 N N . LYS A 1 104 ? -5.091 -15.492 -18.915 1.00 50.97 104 LYS A N 1
ATOM 738 C CA . LYS A 1 104 ? -6.018 -14.466 -18.414 1.00 50.97 104 LYS A CA 1
ATOM 739 C C . LYS A 1 104 ? -5.648 -14.114 -16.977 1.00 50.97 104 LYS A C 1
ATO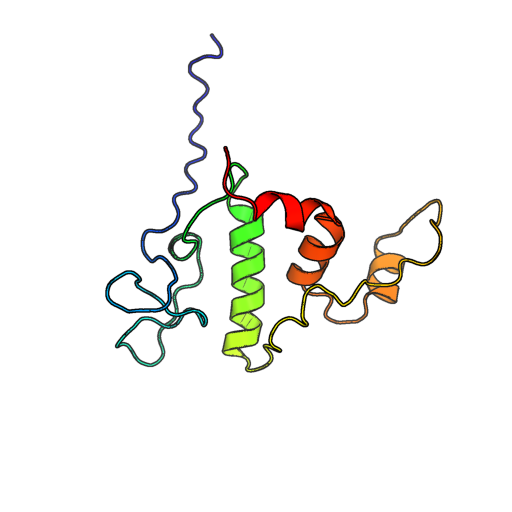M 741 O O . LYS A 1 104 ? -5.627 -14.993 -16.124 1.00 50.97 104 LYS A O 1
ATOM 746 N N . GLY A 1 105 ? -5.456 -12.821 -16.729 1.00 55.72 105 GLY A N 1
ATOM 747 C CA . GLY A 1 105 ? -5.156 -12.302 -15.400 1.00 55.72 105 GLY A CA 1
ATOM 748 C C . GLY A 1 105 ? -3.670 -12.199 -15.095 1.00 55.72 105 GLY A C 1
ATOM 749 O O . GLY A 1 105 ? -3.338 -12.290 -13.925 1.00 55.72 105 GLY A O 1
ATOM 750 N N . PHE A 1 106 ? -2.803 -12.016 -16.102 1.00 57.66 106 PHE A N 1
ATOM 751 C CA . PHE A 1 106 ? -1.407 -11.640 -15.873 1.00 57.66 106 PHE A CA 1
ATOM 752 C C . PHE A 1 106 ? -1.355 -10.322 -15.090 1.00 57.66 106 PHE A C 1
ATOM 754 O O . PHE A 1 106 ? -1.602 -9.266 -15.686 1.00 57.66 106 PHE A O 1
ATOM 761 N N . PRO A 1 107 ? -1.092 -10.352 -13.774 1.00 66.50 107 PRO A N 1
ATOM 762 C CA . PRO A 1 107 ? -1.110 -9.150 -12.975 1.00 66.50 107 PRO A CA 1
ATOM 763 C C . PRO A 1 107 ? 0.075 -8.278 -13.394 1.00 66.50 107 PRO A C 1
ATOM 765 O O . PRO A 1 107 ? 1.176 -8.788 -13.628 1.00 66.50 107 PRO A O 1
ATOM 768 N N . LEU A 1 108 ? -0.106 -6.965 -13.441 1.00 65.25 108 LEU A N 1
ATOM 769 C CA . LEU A 1 108 ? 0.959 -5.970 -13.523 1.00 65.25 108 LEU A CA 1
ATOM 770 C C . LEU A 1 108 ? 2.093 -6.281 -12.530 1.00 65.25 108 LEU A C 1
ATOM 772 O O . LEU A 1 108 ? 3.255 -6.094 -12.867 1.00 65.25 108 LEU A O 1
ATOM 776 N N . MET A 1 109 ? 1.799 -6.843 -11.357 1.00 62.16 109 MET A N 1
ATOM 777 C CA . MET A 1 109 ? 2.805 -7.343 -10.413 1.00 62.16 109 MET A CA 1
ATOM 778 C C . MET A 1 109 ? 3.698 -8.454 -10.983 1.00 62.16 109 MET A C 1
ATOM 780 O O . MET A 1 109 ? 4.905 -8.447 -10.739 1.00 62.16 109 MET A O 1
ATOM 784 N N . GLN A 1 110 ? 3.148 -9.395 -11.753 1.00 61.38 110 GLN A N 1
ATOM 785 C CA . GLN A 1 110 ? 3.954 -10.399 -12.456 1.00 61.38 110 GLN A CA 1
ATOM 786 C C . GLN A 1 110 ? 4.691 -9.786 -13.650 1.00 61.38 110 GLN A C 1
ATOM 788 O O . GLN A 1 110 ? 5.820 -10.187 -13.923 1.00 61.38 110 GLN A O 1
ATOM 793 N N . ALA A 1 111 ? 4.110 -8.781 -14.314 1.00 61.28 111 ALA A N 1
ATOM 794 C CA . ALA A 1 111 ? 4.792 -8.020 -15.362 1.00 61.28 111 ALA A CA 1
ATOM 795 C C . ALA A 1 111 ? 6.026 -7.296 -14.814 1.00 61.28 111 ALA A C 1
ATOM 797 O O . ALA A 1 111 ? 7.106 -7.387 -15.389 1.00 61.28 111 ALA A O 1
ATOM 798 N N . VAL A 1 112 ? 5.881 -6.622 -13.672 1.00 59.22 112 VAL A N 1
ATOM 799 C CA . VAL A 1 112 ? 6.972 -5.943 -12.970 1.00 59.22 112 VAL A CA 1
ATOM 800 C C . VAL A 1 112 ? 8.029 -6.952 -12.526 1.00 59.22 112 VAL A C 1
ATOM 802 O O . VAL A 1 112 ? 9.208 -6.706 -12.752 1.00 59.22 112 VAL A O 1
ATOM 805 N N . ALA A 1 113 ? 7.636 -8.103 -11.971 1.00 55.16 113 ALA A N 1
ATOM 806 C CA . ALA A 1 113 ? 8.582 -9.156 -11.589 1.00 55.16 113 ALA A CA 1
ATOM 807 C C . ALA A 1 113 ? 9.354 -9.727 -12.795 1.00 55.16 113 ALA A C 1
ATOM 809 O O . ALA A 1 113 ? 10.565 -9.915 -12.715 1.00 55.16 113 ALA A O 1
ATOM 810 N N . PHE A 1 114 ? 8.677 -9.954 -13.925 1.00 55.19 114 PHE A N 1
ATOM 811 C CA . PHE A 1 114 ? 9.303 -10.405 -15.170 1.00 55.19 114 PHE A CA 1
ATOM 812 C C . PHE A 1 114 ? 10.278 -9.359 -15.734 1.00 55.19 114 PHE A C 1
ATOM 814 O O . PHE A 1 114 ? 11.399 -9.697 -16.107 1.00 55.19 114 PHE A O 1
ATOM 821 N N . LEU A 1 115 ? 9.877 -8.083 -15.760 1.00 54.16 115 LEU A N 1
ATOM 822 C CA . LEU A 1 115 ? 10.689 -6.978 -16.284 1.00 54.16 115 LEU A CA 1
ATOM 823 C C . LEU A 1 115 ? 11.867 -6.604 -15.372 1.00 54.16 115 LEU A C 1
ATOM 825 O O . LEU A 1 115 ? 12.885 -6.133 -15.872 1.00 54.16 115 LEU A O 1
ATOM 829 N N . ALA A 1 116 ? 11.748 -6.809 -14.058 1.00 53.12 116 ALA A N 1
ATOM 830 C CA . ALA A 1 116 ? 12.821 -6.539 -13.100 1.00 53.12 116 ALA A CA 1
ATOM 831 C C . ALA A 1 116 ? 14.008 -7.513 -13.239 1.00 53.12 116 ALA A C 1
ATOM 833 O O . ALA A 1 116 ? 15.129 -7.173 -12.855 1.00 53.12 116 ALA A O 1
ATOM 834 N N . GLY A 1 117 ? 13.788 -8.705 -13.809 1.00 48.41 117 GLY A N 1
ATOM 835 C CA . GLY A 1 117 ? 14.822 -9.727 -13.970 1.00 48.41 117 GLY A CA 1
ATOM 836 C C . GLY A 1 117 ? 15.465 -10.173 -12.639 1.00 48.41 117 GLY A C 1
ATOM 837 O O . GLY A 1 117 ? 15.018 -9.795 -11.556 1.00 48.41 117 GLY A O 1
ATOM 838 N N . PRO A 1 118 ? 16.552 -10.965 -12.680 1.00 48.31 118 PRO A N 1
ATOM 839 C CA . PRO A 1 118 ? 17.271 -11.417 -11.478 1.00 48.31 118 PRO A CA 1
ATOM 840 C C . PRO A 1 118 ? 17.979 -10.290 -10.694 1.00 48.31 118 PRO A C 1
ATOM 842 O O . PRO A 1 118 ? 18.523 -10.536 -9.624 1.00 48.31 118 PRO A O 1
ATOM 845 N N . GLN A 1 119 ? 17.955 -9.049 -11.191 1.00 48.31 119 GLN A N 1
ATOM 846 C CA . GLN A 1 119 ? 18.583 -7.872 -10.573 1.00 48.31 119 GLN A CA 1
ATOM 847 C C . GLN A 1 119 ? 17.795 -7.344 -9.352 1.00 48.31 119 GLN A C 1
ATOM 849 O O . GLN A 1 119 ? 18.284 -6.494 -8.612 1.00 48.31 119 GLN A O 1
ATOM 854 N N . GLY A 1 120 ? 16.575 -7.845 -9.112 1.00 40.06 120 GLY A N 1
ATOM 855 C CA . GLY A 1 120 ? 15.749 -7.462 -7.960 1.00 40.06 120 GLY A CA 1
ATOM 856 C C . GLY A 1 120 ? 16.282 -7.922 -6.594 1.00 40.06 120 GLY A C 1
ATOM 857 O O . GLY A 1 120 ? 15.889 -7.353 -5.578 1.00 40.06 120 GLY A O 1
ATOM 858 N N . GLU A 1 121 ? 17.188 -8.906 -6.551 1.00 41.47 121 GLU A N 1
ATOM 859 C CA . GLU A 1 121 ? 17.843 -9.361 -5.310 1.00 41.47 121 GLU A CA 1
ATOM 860 C C . GLU A 1 121 ? 18.970 -8.414 -4.850 1.00 41.47 121 GLU A C 1
ATOM 862 O O . GLU A 1 121 ? 19.250 -8.323 -3.656 1.00 41.47 121 GLU A O 1
ATOM 867 N N . GLU A 1 122 ? 19.587 -7.649 -5.758 1.00 38.62 122 GLU A N 1
ATOM 868 C CA . GLU A 1 122 ? 20.749 -6.801 -5.438 1.00 38.62 122 GLU A CA 1
ATOM 869 C C . GLU A 1 122 ? 20.359 -5.488 -4.726 1.00 38.62 122 GLU A C 1
ATOM 871 O O . GLU A 1 122 ? 21.146 -4.917 -3.975 1.00 38.62 122 GLU A O 1
ATOM 876 N N . LEU A 1 123 ? 19.099 -5.054 -4.855 1.00 40.12 123 LEU A N 1
ATOM 877 C CA . LEU A 1 123 ? 18.536 -3.885 -4.157 1.00 40.12 123 LEU A CA 1
ATOM 878 C C . LEU A 1 123 ? 18.134 -4.159 -2.692 1.00 40.12 123 LEU A C 1
ATOM 880 O O . LEU A 1 123 ? 17.739 -3.231 -1.986 1.00 40.12 123 LEU A O 1
ATOM 884 N N . ALA A 1 124 ? 18.219 -5.412 -2.226 1.00 36.06 124 ALA A N 1
ATOM 885 C CA . ALA A 1 124 ? 17.938 -5.800 -0.840 1.00 36.06 124 ALA A CA 1
ATOM 886 C C . ALA A 1 124 ? 19.190 -5.809 0.061 1.00 36.06 124 ALA A C 1
ATOM 888 O O . ALA A 1 124 ? 19.068 -5.979 1.279 1.00 36.06 124 ALA A O 1
ATOM 889 N N . ALA A 1 125 ? 20.384 -5.616 -0.506 1.00 32.72 125 ALA A N 1
ATOM 890 C CA . ALA A 1 125 ? 21.600 -5.434 0.274 1.00 32.72 125 ALA A CA 1
ATOM 891 C C . ALA A 1 125 ? 21.683 -3.979 0.780 1.00 32.72 125 ALA A C 1
ATOM 893 O O . ALA A 1 125 ? 21.517 -3.049 -0.015 1.00 32.72 125 ALA A O 1
ATOM 894 N N . PRO A 1 126 ? 21.929 -3.740 2.084 1.00 28.34 126 PRO A N 1
ATOM 895 C CA . PRO A 1 126 ? 22.209 -2.389 2.554 1.00 28.34 126 PRO A CA 1
ATOM 896 C C . PRO A 1 126 ? 23.479 -1.866 1.856 1.00 28.34 126 PRO A C 1
ATOM 898 O O . PRO A 1 126 ? 24.422 -2.642 1.673 1.00 28.34 126 PRO A O 1
ATOM 901 N N . PRO A 1 127 ? 23.522 -0.582 1.454 1.00 33.44 127 PRO A N 1
ATOM 902 C CA . PRO A 1 127 ? 24.727 -0.008 0.861 1.00 33.44 127 PRO A CA 1
ATOM 903 C C . PRO A 1 127 ? 25.892 -0.040 1.872 1.00 33.44 127 PRO A C 1
ATOM 905 O O . PRO A 1 127 ? 25.628 -0.067 3.079 1.00 33.44 127 PRO A O 1
ATOM 908 N N . PRO A 1 128 ? 27.156 -0.060 1.400 1.00 46.50 128 PRO A N 1
ATOM 909 C CA . PRO A 1 128 ? 28.332 -0.033 2.271 1.00 46.50 128 PRO A CA 1
ATOM 910 C C . PRO A 1 128 ? 28.402 1.226 3.145 1.00 46.50 128 PRO A C 1
ATOM 912 O O . PRO A 1 128 ? 27.946 2.303 2.688 1.00 46.50 128 PRO A O 1
#